Protein AF-A0A7G7G7E0-F1 (afdb_monomer)

Radius of gyration: 14.24 Å; Cα contacts (8 Å, |Δi|>4): 120; chains: 1; bounding box: 38×24×33 Å

Sequence (100 aa):
MPIDRRRYPKNWNLISYFVRFTRAKGKCEFCGAEHGKQHPATGSMVYLQAIHVKHTLEATSWEDYKAACQKCHFNYDRRASQMARRYGKCYRDTQLDLFT

Foldseek 3Di:
DDDPCVLADPCNVVLFCCQCCVVLVQAFPPQRDHAQAQGPVPRDHWDWGWDAPDQDSPPHHSVRTHIHTPVRRCVVCVVLVVCCVVPPPVSPPGPDDPDD

Organism: NCBI:txid2086471

Structure (mmCIF, N/CA/C/O backbone):
data_AF-A0A7G7G7E0-F1
#
_entry.id   AF-A0A7G7G7E0-F1
#
loop_
_atom_site.group_PDB
_atom_site.id
_atom_site.type_symbol
_atom_site.label_atom_id
_atom_site.label_alt_id
_atom_site.label_comp_id
_atom_site.label_asym_id
_atom_site.label_entity_id
_atom_site.label_seq_id
_atom_site.pdbx_PDB_ins_code
_atom_site.Cartn_x
_atom_site.Cartn_y
_atom_site.Cartn_z
_atom_site.occupancy
_atom_site.B_iso_or_equiv
_atom_site.auth_seq_id
_atom_site.auth_comp_id
_atom_site.auth_asym_id
_atom_site.auth_atom_id
_atom_site.pdbx_PDB_model_num
ATOM 1 N N . MET A 1 1 ? 8.343 10.171 2.564 1.00 50.8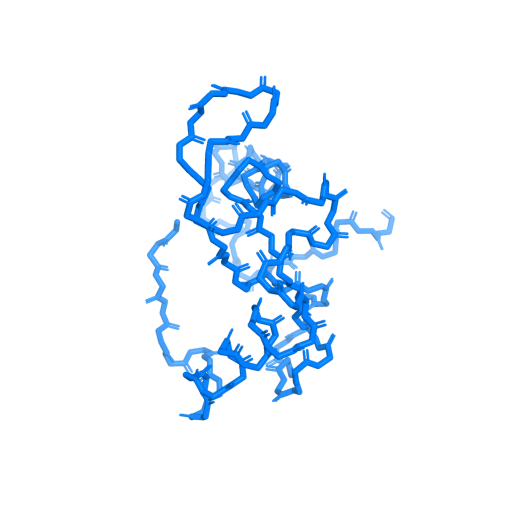1 1 MET A N 1
ATOM 2 C CA . MET A 1 1 ? 9.442 10.495 1.625 1.00 50.81 1 MET A CA 1
ATOM 3 C C . MET A 1 1 ? 8.903 11.467 0.584 1.00 50.81 1 MET A C 1
ATOM 5 O O . MET A 1 1 ? 7.742 11.300 0.226 1.00 50.81 1 MET A O 1
ATOM 9 N N . PRO A 1 2 ? 9.663 12.476 0.123 1.00 56.72 2 PRO A N 1
ATOM 10 C CA . PRO A 1 2 ? 9.259 13.250 -1.049 1.00 56.72 2 PRO A CA 1
ATOM 11 C C . PRO A 1 2 ? 9.180 12.315 -2.264 1.00 56.72 2 PRO A C 1
ATOM 13 O O . PRO A 1 2 ? 10.096 11.528 -2.495 1.00 56.72 2 PRO A O 1
ATOM 16 N N . ILE A 1 3 ? 8.064 12.360 -2.993 1.00 63.84 3 ILE A N 1
ATOM 17 C CA . ILE A 1 3 ? 7.836 11.525 -4.177 1.00 63.84 3 ILE A CA 1
ATOM 18 C C . ILE A 1 3 ? 8.466 12.221 -5.383 1.00 63.84 3 ILE A C 1
ATOM 20 O O . I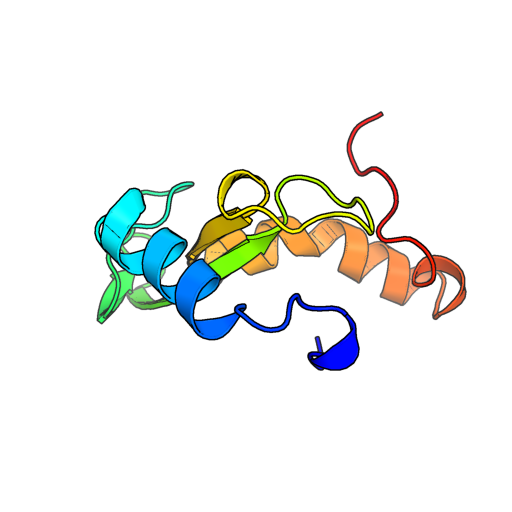LE A 1 3 ? 7.982 13.267 -5.816 1.00 63.84 3 ILE A O 1
ATOM 24 N N . ASP A 1 4 ? 9.517 11.625 -5.945 1.00 72.00 4 ASP A N 1
ATOM 25 C CA . ASP A 1 4 ? 10.016 12.008 -7.265 1.00 72.00 4 ASP A CA 1
ATOM 26 C C . ASP A 1 4 ? 9.181 11.310 -8.342 1.00 72.00 4 ASP A C 1
ATOM 28 O O . ASP A 1 4 ? 9.377 10.134 -8.648 1.00 72.00 4 ASP A O 1
ATOM 32 N N . ARG A 1 5 ? 8.229 12.051 -8.917 1.00 71.31 5 ARG A N 1
ATOM 33 C CA . ARG A 1 5 ? 7.308 11.537 -9.940 1.00 71.31 5 ARG A CA 1
ATOM 34 C C . ARG A 1 5 ? 8.020 11.062 -11.209 1.00 71.31 5 ARG A C 1
ATOM 36 O O . ARG A 1 5 ? 7.433 10.282 -11.946 1.00 71.31 5 ARG A O 1
ATOM 43 N N . ARG A 1 6 ? 9.260 11.497 -11.466 1.00 74.50 6 ARG A N 1
ATOM 44 C CA . ARG A 1 6 ? 10.032 11.095 -12.658 1.00 74.50 6 ARG A CA 1
ATOM 45 C C . ARG A 1 6 ? 10.468 9.632 -12.611 1.00 74.50 6 ARG A C 1
ATOM 47 O O . ARG A 1 6 ? 10.737 9.055 -13.654 1.00 74.50 6 ARG A O 1
ATOM 54 N N . ARG A 1 7 ? 10.533 9.046 -11.412 1.00 74.12 7 ARG A N 1
ATOM 55 C CA . ARG A 1 7 ? 10.913 7.642 -11.185 1.00 74.12 7 ARG A CA 1
ATOM 56 C C . ARG A 1 7 ? 9.746 6.666 -11.324 1.00 74.12 7 ARG A C 1
ATOM 58 O O . ARG A 1 7 ? 9.950 5.466 -11.219 1.00 74.12 7 ARG A O 1
ATOM 65 N N . TYR A 1 8 ? 8.533 7.178 -11.514 1.00 76.56 8 TYR A N 1
ATOM 66 C CA . TYR A 1 8 ? 7.335 6.367 -11.678 1.00 76.56 8 TYR A CA 1
ATOM 67 C C . TYR A 1 8 ? 6.960 6.278 -13.159 1.00 76.56 8 TYR A C 1
ATOM 69 O O . TYR A 1 8 ? 7.205 7.222 -13.918 1.00 76.56 8 TYR A O 1
ATOM 77 N N . PRO A 1 9 ? 6.331 5.174 -13.584 1.00 80.94 9 PRO A N 1
ATOM 78 C CA . PRO A 1 9 ? 5.875 5.032 -14.957 1.00 80.94 9 PRO A CA 1
ATOM 79 C C . PRO A 1 9 ? 4.807 6.087 -15.295 1.00 80.94 9 PRO A C 1
ATOM 81 O O . PRO A 1 9 ? 4.046 6.536 -14.433 1.00 80.94 9 PRO A O 1
ATOM 84 N N . LYS A 1 10 ? 4.715 6.486 -16.573 1.00 84.94 10 LYS A N 1
ATOM 85 C CA . LYS A 1 10 ? 3.791 7.550 -17.032 1.00 84.94 10 LYS A CA 1
ATOM 86 C C . LYS A 1 10 ? 2.327 7.283 -16.655 1.00 84.94 10 LYS A C 1
ATOM 88 O O . LYS A 1 10 ? 1.573 8.214 -16.390 1.00 84.94 10 LYS A O 1
ATOM 93 N N . ASN A 1 11 ? 1.930 6.014 -16.606 1.00 87.75 11 ASN A N 1
ATOM 94 C CA . ASN A 1 11 ? 0.591 5.542 -16.251 1.00 87.75 11 ASN A CA 1
ATOM 95 C C . ASN A 1 11 ? 0.412 5.270 -14.742 1.00 87.75 11 ASN A C 1
ATOM 97 O O . ASN A 1 11 ? -0.529 4.577 -14.355 1.00 87.75 11 ASN A O 1
ATOM 101 N N . TRP A 1 12 ? 1.263 5.832 -13.874 1.00 87.75 12 TRP A N 1
ATOM 102 C CA . TRP A 1 12 ? 1.231 5.599 -12.425 1.00 87.75 12 TRP A CA 1
ATOM 103 C C . TRP A 1 12 ? -0.146 5.781 -11.781 1.00 87.75 12 TRP A C 1
ATOM 105 O O . TRP A 1 12 ? -0.540 4.978 -10.941 1.00 87.75 12 TRP A O 1
ATOM 115 N N . ASN A 1 13 ? -0.906 6.803 -12.184 1.00 89.25 13 ASN A N 1
ATOM 116 C CA . ASN A 1 13 ? -2.240 7.044 -11.628 1.00 89.25 13 ASN A CA 1
ATOM 117 C C . ASN A 1 13 ? -3.177 5.843 -11.842 1.00 89.25 13 ASN A C 1
ATOM 119 O O . ASN A 1 13 ? -3.919 5.477 -10.931 1.00 89.25 13 ASN A O 1
ATOM 123 N N . LEU A 1 14 ? -3.099 5.203 -13.014 1.00 92.31 14 LEU A N 1
ATOM 124 C CA . LEU A 1 14 ? -3.890 4.019 -13.348 1.00 92.31 14 LEU A CA 1
ATOM 125 C C . LEU A 1 14 ? -3.408 2.800 -12.562 1.00 92.31 14 LEU A C 1
ATOM 127 O O . LEU A 1 14 ? -4.221 2.114 -11.952 1.00 92.31 14 LEU A O 1
ATOM 131 N N . ILE A 1 15 ? -2.091 2.578 -12.507 1.00 91.25 15 ILE A N 1
ATOM 132 C CA . ILE A 1 15 ? -1.495 1.470 -11.746 1.00 91.25 15 ILE A CA 1
ATOM 133 C C . ILE A 1 15 ? -1.865 1.579 -10.263 1.00 91.25 15 ILE A C 1
ATOM 135 O O . ILE A 1 15 ? -2.367 0.632 -9.662 1.00 91.25 15 ILE A O 1
ATOM 139 N N . SER A 1 16 ? -1.678 2.759 -9.674 1.00 91.25 16 SER A N 1
ATOM 140 C CA . SER A 1 16 ? -1.978 3.023 -8.270 1.00 91.25 16 SER A CA 1
ATOM 141 C C . SER A 1 16 ? -3.458 2.825 -7.944 1.00 91.25 16 SER A C 1
ATOM 143 O O . SER A 1 16 ? -3.789 2.319 -6.868 1.00 91.25 16 SER A O 1
ATOM 145 N N . TYR A 1 17 ? -4.358 3.236 -8.842 1.00 94.06 17 TYR A N 1
ATOM 146 C CA . TYR A 1 17 ? -5.792 3.016 -8.675 1.00 94.06 17 TYR A CA 1
ATOM 147 C C . TYR A 1 17 ? -6.138 1.528 -8.772 1.00 94.06 17 TYR A C 1
ATOM 149 O O . TYR A 1 17 ? -6.784 0.990 -7.871 1.00 94.06 17 TYR A O 1
ATOM 157 N N . PHE A 1 18 ? -5.645 0.856 -9.813 1.00 94.69 18 PHE A N 1
ATOM 158 C CA . PHE A 1 18 ? -5.880 -0.564 -10.049 1.00 94.69 18 PHE A CA 1
ATOM 159 C C . PHE A 1 18 ? -5.428 -1.411 -8.857 1.00 94.69 18 PHE A C 1
ATOM 161 O O . PHE A 1 18 ? -6.196 -2.220 -8.342 1.00 94.69 18 PHE A O 1
ATOM 168 N N . VAL A 1 19 ? -4.219 -1.173 -8.346 1.00 94.38 19 VAL A N 1
ATOM 169 C CA . VAL A 1 19 ? -3.671 -1.911 -7.202 1.00 94.38 19 VAL A CA 1
ATOM 170 C C . VAL A 1 19 ? -4.522 -1.703 -5.948 1.00 94.38 19 VAL A C 1
ATOM 172 O O . VAL A 1 19 ? -4.869 -2.673 -5.278 1.00 94.38 19 VAL A O 1
ATOM 175 N N . ARG A 1 20 ? -4.901 -0.456 -5.634 1.00 95.56 20 ARG A N 1
ATOM 176 C CA . ARG A 1 20 ? -5.609 -0.128 -4.384 1.00 95.56 20 ARG A CA 1
ATOM 177 C C . ARG A 1 20 ? -7.084 -0.507 -4.391 1.00 95.56 20 ARG A C 1
ATOM 179 O O . ARG A 1 20 ? -7.588 -0.985 -3.377 1.00 95.56 20 ARG A O 1
ATOM 186 N N . PHE A 1 21 ? -7.780 -0.275 -5.496 1.00 96.00 21 PHE A N 1
ATOM 187 C CA . PHE A 1 21 ? -9.241 -0.347 -5.529 1.00 96.00 21 PHE A CA 1
ATOM 188 C C . PHE A 1 21 ? -9.764 -1.506 -6.367 1.00 96.00 21 PHE A C 1
ATOM 190 O O . PHE A 1 21 ? -10.747 -2.123 -5.972 1.00 96.00 21 PHE A O 1
ATOM 197 N N . THR A 1 22 ? -9.090 -1.862 -7.460 1.00 94.94 22 THR A N 1
ATOM 198 C CA . THR A 1 22 ? -9.521 -2.974 -8.317 1.00 94.94 22 THR A CA 1
ATOM 199 C C . THR A 1 22 ? -9.020 -4.314 -7.782 1.00 94.94 22 THR A C 1
ATOM 201 O O . THR A 1 22 ? -9.823 -5.179 -7.441 1.00 94.94 22 THR A O 1
ATOM 204 N N . ARG A 1 23 ? -7.701 -4.484 -7.636 1.00 94.56 23 ARG A N 1
ATOM 205 C CA . ARG A 1 23 ? -7.085 -5.741 -7.189 1.00 94.56 23 ARG A CA 1
ATOM 206 C C . ARG A 1 23 ? -7.299 -5.978 -5.699 1.00 94.56 23 ARG A C 1
ATOM 208 O O . ARG A 1 23 ? -7.857 -6.997 -5.306 1.00 94.56 23 ARG A O 1
ATOM 215 N N . ALA A 1 24 ? -6.901 -5.014 -4.871 1.00 94.81 24 ALA A N 1
ATOM 216 C CA . ALA A 1 24 ? -6.991 -5.144 -3.421 1.00 94.81 24 ALA A CA 1
ATOM 217 C C . ALA A 1 24 ? -8.396 -4.856 -2.859 1.00 94.81 24 ALA A C 1
ATOM 219 O O . ALA A 1 24 ? -8.600 -4.939 -1.649 1.00 94.81 24 ALA A O 1
ATOM 220 N N . LYS A 1 25 ? -9.373 -4.509 -3.715 1.00 96.62 25 LYS A N 1
ATOM 221 C CA . LYS A 1 25 ? -10.773 -4.230 -3.338 1.00 96.62 25 LYS A CA 1
ATOM 222 C C . LYS A 1 25 ? -10.910 -3.196 -2.210 1.00 96.62 25 LYS A C 1
ATOM 224 O O . LYS A 1 25 ? -11.771 -3.325 -1.343 1.00 96.62 25 LYS A O 1
ATOM 229 N N . GLY A 1 26 ? -10.028 -2.195 -2.179 1.00 95.94 26 GLY A N 1
ATOM 230 C CA . GLY A 1 26 ? -10.019 -1.179 -1.127 1.00 95.94 26 GLY A CA 1
ATOM 231 C C . GLY A 1 26 ? -9.555 -1.700 0.235 1.00 95.94 26 GLY A C 1
ATOM 232 O O . GLY A 1 26 ? -9.864 -1.077 1.250 1.00 95.94 26 GLY A O 1
ATOM 233 N N . LYS A 1 27 ? -8.806 -2.808 0.283 1.00 96.75 27 LYS A N 1
ATOM 234 C CA . LYS A 1 27 ? -8.245 -3.385 1.513 1.00 96.75 27 LYS A CA 1
ATOM 235 C C . LYS A 1 27 ? -6.722 -3.402 1.483 1.00 96.75 27 LYS A C 1
ATOM 237 O O . LYS A 1 27 ? -6.096 -3.496 0.435 1.00 96.75 27 LYS A O 1
ATOM 242 N N . CYS A 1 28 ? -6.106 -3.309 2.655 1.00 95.88 28 CYS A N 1
ATOM 243 C CA . CYS A 1 28 ? -4.669 -3.498 2.809 1.00 95.88 28 CYS A CA 1
ATOM 244 C C . CYS A 1 28 ? -4.308 -4.972 2.565 1.00 95.88 28 CYS A C 1
ATOM 246 O O . CYS A 1 28 ? -4.810 -5.843 3.270 1.00 95.88 28 CYS A O 1
ATOM 248 N N . GLU A 1 29 ? -3.382 -5.253 1.650 1.00 95.19 29 GLU A N 1
ATOM 249 C CA . GLU A 1 29 ? -2.927 -6.618 1.331 1.00 95.19 29 GLU A CA 1
ATOM 250 C C . GLU A 1 29 ? -2.045 -7.239 2.434 1.00 95.19 29 GLU A C 1
ATOM 252 O O . GLU A 1 29 ? -1.708 -8.415 2.358 1.00 95.19 29 GLU A O 1
ATOM 257 N N . PHE A 1 30 ? -1.683 -6.474 3.472 1.00 92.56 30 PHE A N 1
ATOM 258 C CA . PHE A 1 30 ? -0.895 -6.956 4.616 1.00 92.56 30 PHE A CA 1
ATOM 259 C C . PHE A 1 30 ? -1.729 -7.224 5.871 1.00 92.56 30 PHE A C 1
ATOM 261 O O . PHE A 1 30 ? -1.457 -8.175 6.594 1.00 92.56 30 PHE A O 1
ATOM 268 N N . CYS A 1 31 ? -2.703 -6.361 6.179 1.00 93.88 31 CYS A N 1
ATOM 269 C CA . CYS A 1 31 ? -3.482 -6.446 7.423 1.00 93.88 31 CYS A CA 1
ATOM 270 C C . CYS A 1 31 ? -5.003 -6.462 7.222 1.00 93.88 31 CYS A C 1
ATOM 272 O O . CYS A 1 31 ? -5.736 -6.503 8.203 1.00 93.88 31 CYS A O 1
ATOM 274 N N . GLY A 1 32 ? -5.493 -6.365 5.983 1.00 95.00 32 GLY A N 1
ATOM 275 C CA . GLY A 1 32 ? -6.924 -6.384 5.668 1.00 95.00 32 GLY A CA 1
ATOM 276 C C . GLY A 1 32 ? -7.696 -5.098 5.979 1.00 95.00 32 GLY A C 1
ATOM 277 O O . GLY A 1 32 ? -8.886 -5.036 5.690 1.00 95.00 32 GLY A O 1
ATOM 278 N N . ALA A 1 33 ? -7.051 -4.063 6.531 1.00 95.19 33 ALA A N 1
ATOM 279 C CA . ALA A 1 33 ? -7.716 -2.804 6.872 1.00 95.19 33 ALA A CA 1
ATOM 280 C C . ALA A 1 33 ? -8.347 -2.122 5.643 1.00 95.19 33 ALA A C 1
ATOM 282 O O . ALA A 1 33 ? -7.720 -2.037 4.586 1.00 95.19 33 ALA A O 1
ATOM 283 N N . GLU A 1 34 ? -9.569 -1.616 5.802 1.00 96.56 34 GLU A N 1
ATOM 284 C CA . GLU A 1 34 ? -10.376 -1.042 4.721 1.00 96.56 34 GLU A CA 1
ATOM 285 C C . GLU A 1 34 ? -10.119 0.453 4.531 1.00 96.56 34 GLU A C 1
ATOM 287 O O . GLU A 1 34 ? -10.043 1.207 5.498 1.00 96.56 34 GLU A O 1
ATOM 292 N N . HIS A 1 35 ? -10.021 0.888 3.276 1.00 95.62 35 HIS A N 1
ATOM 293 C CA . HIS A 1 35 ? -9.862 2.292 2.915 1.00 95.62 35 HIS A CA 1
ATOM 294 C C . HIS A 1 35 ? -11.021 3.152 3.431 1.00 95.62 35 HIS A C 1
ATOM 296 O O . HIS A 1 35 ? -12.183 2.788 3.271 1.00 95.62 35 HIS A O 1
ATOM 302 N N . GLY A 1 36 ? -10.708 4.310 4.017 1.00 94.81 36 GLY A N 1
ATOM 303 C CA . GLY A 1 36 ? -11.711 5.252 4.519 1.00 94.81 36 GLY A CA 1
ATOM 304 C C . GLY A 1 36 ? -12.433 4.798 5.792 1.00 94.81 36 GLY A C 1
ATOM 305 O O . GLY A 1 36 ? -13.377 5.459 6.216 1.00 94.81 36 GLY A O 1
ATOM 306 N N . LYS A 1 37 ? -12.001 3.695 6.419 1.00 95.38 37 LYS A N 1
ATOM 307 C CA . LYS A 1 37 ? -12.491 3.244 7.729 1.00 95.38 37 LYS A CA 1
ATOM 308 C C . LYS A 1 37 ? -11.429 3.420 8.810 1.00 95.38 37 LYS A C 1
ATOM 310 O O . LYS A 1 37 ? -10.248 3.625 8.523 1.00 95.38 37 LYS A O 1
ATOM 315 N N . GLN A 1 38 ? -11.847 3.328 10.069 1.00 95.62 38 GLN A N 1
ATOM 316 C CA . GLN A 1 38 ? -10.918 3.293 11.195 1.00 95.62 38 GLN A CA 1
ATOM 317 C C . GLN A 1 38 ? -10.140 1.975 11.205 1.00 95.62 38 GLN A C 1
ATOM 319 O O . GLN A 1 38 ? -10.700 0.893 11.021 1.00 95.62 38 GLN A O 1
ATOM 324 N N . HIS A 1 39 ? -8.830 2.063 11.417 1.00 93.69 39 HIS A N 1
ATOM 325 C CA . HIS A 1 39 ? -7.967 0.896 11.487 1.00 93.69 39 HIS A CA 1
ATOM 326 C C . HIS A 1 39 ? -8.278 0.103 12.766 1.00 93.69 39 HIS A C 1
ATOM 328 O O . HIS A 1 39 ? -8.175 0.674 13.853 1.00 93.69 39 HIS A O 1
ATOM 334 N N . PRO A 1 40 ? -8.529 -1.216 12.691 1.00 90.31 40 PRO A N 1
ATOM 335 C CA . PRO A 1 40 ? -8.969 -2.002 13.849 1.00 90.31 40 PRO A CA 1
ATOM 336 C C . PRO A 1 40 ? -7.961 -1.992 15.007 1.00 90.31 40 PRO A C 1
ATOM 338 O O . PRO A 1 40 ? -8.345 -2.002 16.166 1.00 90.31 40 PRO A O 1
ATOM 341 N N . ALA A 1 41 ? -6.661 -1.927 14.700 1.00 89.94 41 ALA A N 1
ATOM 342 C CA . ALA A 1 41 ? -5.605 -1.922 15.717 1.00 89.94 41 ALA A CA 1
ATOM 343 C C . ALA A 1 41 ? -5.146 -0.530 16.195 1.00 89.94 41 ALA A C 1
ATOM 345 O O . ALA A 1 41 ? -4.460 -0.454 17.206 1.00 89.94 41 ALA A O 1
ATOM 346 N N . THR A 1 42 ? -5.414 0.556 15.458 1.00 90.50 42 THR A N 1
ATOM 347 C CA . THR A 1 42 ? -4.867 1.890 15.809 1.00 90.50 42 THR A CA 1
ATOM 348 C C . THR A 1 42 ? -5.927 2.974 15.948 1.00 90.50 42 THR A C 1
ATOM 350 O O . THR A 1 42 ? -5.592 4.079 16.357 1.00 90.50 42 THR A O 1
ATOM 353 N N . GLY A 1 43 ? -7.177 2.716 15.552 1.00 91.75 43 GLY A N 1
ATOM 354 C CA . GLY A 1 43 ? -8.268 3.698 15.536 1.00 91.75 43 GLY A CA 1
ATOM 355 C C . GLY A 1 43 ? -8.123 4.814 14.492 1.00 91.75 43 GLY A C 1
ATOM 356 O O . GLY A 1 43 ? -9.068 5.553 14.237 1.00 91.75 43 GLY A O 1
ATOM 357 N N . SER A 1 44 ? -6.960 4.944 13.851 1.00 91.12 44 SER A N 1
ATOM 358 C CA . SER A 1 44 ? -6.682 5.988 12.860 1.00 91.12 44 SER A CA 1
ATOM 359 C C . SER A 1 44 ? -7.401 5.722 11.538 1.00 91.12 44 SER A C 1
ATOM 361 O O . SER A 1 44 ? -7.598 4.569 11.156 1.00 91.12 44 SER A O 1
ATOM 363 N N . MET A 1 45 ? -7.729 6.782 10.798 1.00 95.06 45 MET A N 1
ATOM 364 C CA . MET A 1 45 ? -8.308 6.656 9.460 1.00 95.06 45 MET A CA 1
ATOM 365 C C . MET A 1 45 ? -7.336 5.961 8.496 1.00 95.06 45 MET A C 1
ATOM 367 O O . MET A 1 45 ? -6.157 6.311 8.420 1.00 95.06 45 MET A O 1
ATOM 371 N N . VAL A 1 46 ? -7.826 4.975 7.747 1.00 95.38 46 VAL A N 1
ATOM 372 C CA . VAL A 1 46 ? -7.008 4.171 6.836 1.00 95.38 46 VAL A CA 1
ATOM 373 C C . VAL A 1 46 ? -6.973 4.792 5.447 1.00 95.38 46 VAL A C 1
ATOM 375 O O . VAL A 1 46 ? -7.949 4.755 4.698 1.00 95.38 46 VAL A O 1
ATOM 378 N N . TYR A 1 47 ? -5.790 5.255 5.052 1.00 94.75 47 TYR A N 1
ATOM 379 C CA . TYR A 1 47 ? -5.483 5.599 3.667 1.00 94.75 47 TYR A CA 1
ATOM 380 C C . TYR A 1 47 ? -4.593 4.525 3.047 1.00 94.75 47 TYR A C 1
ATOM 382 O O . TYR A 1 47 ? -3.574 4.129 3.623 1.00 94.75 47 TYR A O 1
ATOM 390 N N . LEU A 1 48 ? -5.004 4.038 1.872 1.00 95.06 48 LEU A N 1
ATOM 391 C CA . LEU A 1 48 ? -4.257 3.032 1.127 1.00 95.06 48 LEU A CA 1
ATOM 392 C C . LEU A 1 48 ? -3.271 3.715 0.190 1.00 95.06 48 LEU A C 1
ATOM 394 O O . LEU A 1 48 ? -3.618 4.644 -0.547 1.00 95.06 48 LEU A O 1
ATOM 398 N N . GLN A 1 49 ? -2.053 3.197 0.203 1.00 92.25 49 GLN A N 1
ATOM 399 C CA . GLN A 1 49 ? -0.931 3.621 -0.616 1.00 92.25 49 GLN A CA 1
ATOM 400 C C . GLN A 1 49 ? -0.417 2.417 -1.402 1.00 92.25 49 GLN A C 1
ATOM 402 O O . GLN A 1 49 ? -0.498 1.283 -0.930 1.00 92.25 49 GLN A O 1
ATOM 407 N N . ALA A 1 50 ? 0.077 2.662 -2.611 1.00 90.81 50 ALA A N 1
ATOM 408 C CA . ALA A 1 50 ? 0.741 1.636 -3.400 1.00 90.81 50 ALA A CA 1
ATOM 409 C C . ALA A 1 50 ? 2.217 1.582 -2.981 1.00 90.81 50 ALA A C 1
ATOM 411 O O . ALA A 1 50 ? 2.922 2.580 -3.108 1.00 90.81 50 ALA A O 1
ATOM 412 N N . ILE A 1 51 ? 2.650 0.439 -2.453 1.00 87.75 51 ILE A N 1
ATOM 413 C CA . ILE A 1 51 ? 4.023 0.175 -2.023 1.00 87.75 51 ILE A CA 1
ATOM 414 C C . ILE A 1 51 ? 4.723 -0.715 -3.043 1.00 87.75 51 ILE A C 1
ATOM 416 O O . ILE A 1 51 ? 4.097 -1.627 -3.575 1.00 87.75 51 ILE A O 1
ATOM 420 N N . HIS A 1 52 ? 6.003 -0.472 -3.309 1.00 82.19 52 HIS A N 1
ATOM 421 C CA . HIS A 1 52 ? 6.813 -1.366 -4.134 1.00 82.19 52 HIS A CA 1
ATOM 422 C C . HIS A 1 52 ? 7.073 -2.683 -3.388 1.00 82.19 52 HIS A C 1
ATOM 424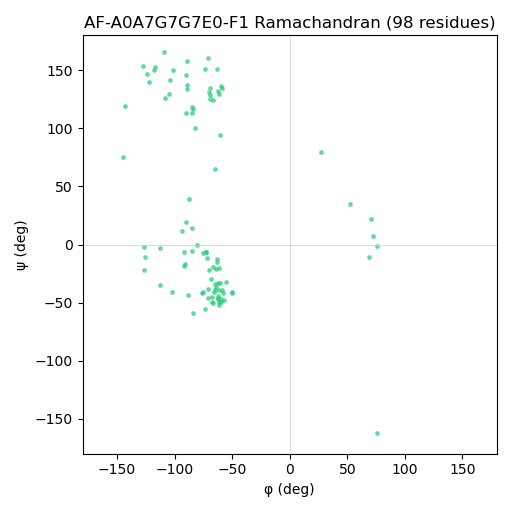 O O . HIS A 1 52 ? 7.465 -2.674 -2.225 1.00 8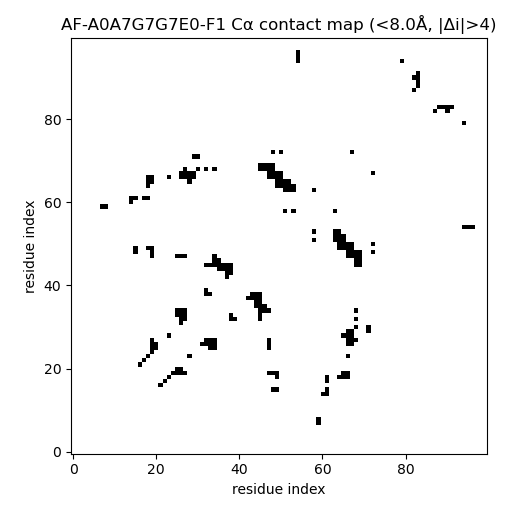2.19 52 HIS A O 1
ATOM 430 N N . VAL A 1 53 ? 6.850 -3.814 -4.054 1.00 80.75 53 VAL A N 1
ATOM 431 C CA . VAL A 1 53 ? 7.193 -5.154 -3.553 1.00 80.75 53 VAL A CA 1
ATOM 432 C C . VAL A 1 53 ? 8.618 -5.511 -3.943 1.00 80.75 53 VAL A C 1
ATOM 434 O O . VAL A 1 53 ? 9.364 -6.043 -3.123 1.00 80.75 53 VAL A O 1
ATOM 437 N N . LYS A 1 54 ? 8.983 -5.213 -5.195 1.00 68.19 54 LYS A N 1
ATOM 438 C CA . LYS A 1 54 ? 10.322 -5.411 -5.739 1.00 68.19 54 LYS A CA 1
ATOM 439 C C . LYS A 1 54 ? 10.982 -4.049 -5.914 1.00 68.19 54 LYS A C 1
ATOM 441 O O . LYS A 1 54 ? 10.426 -3.153 -6.546 1.00 68.19 54 LYS A O 1
ATOM 446 N N . HIS A 1 55 ? 12.167 -3.886 -5.339 1.00 61.84 55 HIS A N 1
ATOM 447 C CA . HIS A 1 55 ? 12.922 -2.632 -5.363 1.00 61.84 55 HIS A CA 1
ATOM 448 C C . HIS A 1 55 ? 13.818 -2.503 -6.598 1.00 61.84 55 HIS A C 1
ATOM 450 O O . HIS A 1 55 ? 14.948 -2.031 -6.523 1.00 61.84 55 HIS A O 1
ATOM 456 N N . THR A 1 56 ? 13.319 -2.946 -7.748 1.00 59.56 56 THR A N 1
ATOM 457 C CA . THR A 1 56 ? 14.013 -2.805 -9.027 1.00 59.56 56 THR A CA 1
ATOM 458 C C . THR A 1 56 ? 13.630 -1.493 -9.697 1.00 59.56 56 THR A C 1
ATOM 460 O O . THR A 1 56 ? 12.482 -1.057 -9.625 1.00 59.56 56 THR A O 1
ATOM 463 N N . LEU A 1 57 ? 14.583 -0.885 -10.409 1.00 56.16 57 LEU A N 1
ATOM 464 C CA . LEU A 1 57 ? 14.356 0.326 -11.210 1.00 56.16 57 LEU A CA 1
ATOM 465 C C . LEU A 1 57 ? 13.359 0.103 -12.364 1.00 56.16 57 LEU A C 1
ATOM 467 O O . LEU A 1 57 ? 12.831 1.062 -12.916 1.00 56.16 57 LEU A O 1
ATOM 471 N N . GLU A 1 58 ? 13.079 -1.158 -12.693 1.00 58.97 58 GLU A N 1
ATOM 472 C CA . GLU A 1 58 ? 12.180 -1.586 -13.769 1.00 58.97 58 GLU A CA 1
ATOM 473 C C . GLU A 1 58 ? 10.738 -1.850 -13.309 1.00 58.97 58 GLU A C 1
ATOM 475 O O . GLU A 1 58 ? 9.957 -2.421 -14.070 1.00 58.97 58 GLU A O 1
ATOM 480 N N . ALA A 1 59 ? 10.367 -1.451 -12.083 1.00 63.09 59 ALA A N 1
ATOM 481 C CA . ALA A 1 59 ? 8.995 -1.574 -11.591 1.00 63.09 59 ALA A CA 1
ATOM 482 C C . ALA A 1 59 ? 8.038 -0.757 -12.477 1.00 63.09 59 ALA A C 1
ATOM 484 O O . ALA A 1 59 ? 7.871 0.455 -12.326 1.00 63.09 59 ALA A O 1
ATOM 485 N N . THR A 1 60 ? 7.446 -1.438 -13.448 1.00 71.12 60 THR A N 1
ATOM 486 C CA . THR A 1 60 ? 6.643 -0.850 -14.526 1.00 71.12 60 THR A CA 1
ATOM 487 C C . THR A 1 60 ? 5.269 -1.500 -14.601 1.00 71.12 60 THR A C 1
ATOM 489 O O . THR A 1 60 ? 4.327 -0.867 -15.084 1.00 71.12 60 THR A O 1
ATOM 492 N N . SER A 1 61 ? 5.131 -2.723 -14.077 1.00 81.31 61 SER A N 1
ATOM 493 C CA . SER A 1 61 ? 3.865 -3.444 -14.000 1.00 81.31 61 SER A CA 1
ATOM 494 C C . SER A 1 61 ? 3.135 -3.126 -12.697 1.00 81.31 61 SER A C 1
ATOM 496 O O . SER A 1 61 ? 3.716 -2.735 -11.687 1.00 81.31 61 SER A O 1
ATOM 498 N N . TRP A 1 62 ? 1.821 -3.335 -12.696 1.00 82.94 62 TRP A N 1
ATOM 499 C CA . TRP A 1 62 ? 0.991 -3.273 -11.491 1.00 82.94 62 TRP A CA 1
ATOM 500 C C . TRP A 1 62 ? 1.307 -4.402 -10.494 1.00 82.94 62 TRP A C 1
ATOM 502 O O . TRP A 1 62 ? 0.974 -4.297 -9.312 1.00 82.94 62 TRP A O 1
ATOM 512 N N . GLU A 1 63 ? 1.951 -5.473 -10.953 1.00 85.81 63 GLU A N 1
ATOM 513 C CA . GLU A 1 63 ? 2.368 -6.623 -10.140 1.00 85.81 63 GLU A CA 1
ATOM 514 C C . GLU A 1 63 ? 3.482 -6.266 -9.155 1.00 85.81 63 GLU A C 1
ATOM 516 O O . GLU A 1 63 ? 3.524 -6.804 -8.048 1.00 85.81 63 GLU A O 1
ATOM 521 N N . ASP A 1 64 ? 4.317 -5.290 -9.512 1.00 85.69 64 ASP A N 1
ATOM 522 C CA . ASP A 1 64 ? 5.436 -4.827 -8.690 1.00 85.69 64 ASP A CA 1
ATOM 523 C C . ASP A 1 64 ? 4.986 -4.016 -7.471 1.00 85.69 64 ASP A C 1
ATOM 525 O O . ASP A 1 64 ? 5.801 -3.660 -6.618 1.00 85.69 64 ASP A O 1
ATOM 529 N N . TYR A 1 65 ? 3.689 -3.722 -7.371 1.00 88.25 65 TYR A N 1
ATOM 530 C CA . TYR A 1 65 ? 3.106 -2.917 -6.311 1.00 88.25 65 TYR A CA 1
ATOM 531 C C . TYR A 1 65 ? 2.124 -3.719 -5.471 1.00 88.25 65 TYR A C 1
ATOM 533 O O . TYR A 1 65 ? 1.463 -4.629 -5.965 1.00 88.25 65 TYR A O 1
ATOM 541 N N . LYS A 1 66 ? 1.962 -3.327 -4.206 1.00 92.38 66 LYS A N 1
ATOM 542 C CA . LYS A 1 66 ? 0.909 -3.792 -3.293 1.00 92.38 66 LYS A CA 1
ATOM 543 C C . LYS A 1 66 ? 0.148 -2.642 -2.658 1.00 92.38 66 LYS A C 1
ATOM 545 O O . LYS A 1 66 ? 0.676 -1.547 -2.501 1.00 92.38 66 LYS A O 1
ATOM 550 N N . ALA A 1 67 ? -1.096 -2.881 -2.267 1.00 95.75 67 ALA A N 1
ATOM 551 C CA . ALA A 1 67 ? -1.886 -1.937 -1.494 1.00 95.75 67 ALA A CA 1
ATOM 552 C C . ALA A 1 67 ? -1.562 -2.083 -0.001 1.00 95.75 67 ALA A C 1
ATOM 554 O O . ALA A 1 67 ? -1.830 -3.115 0.614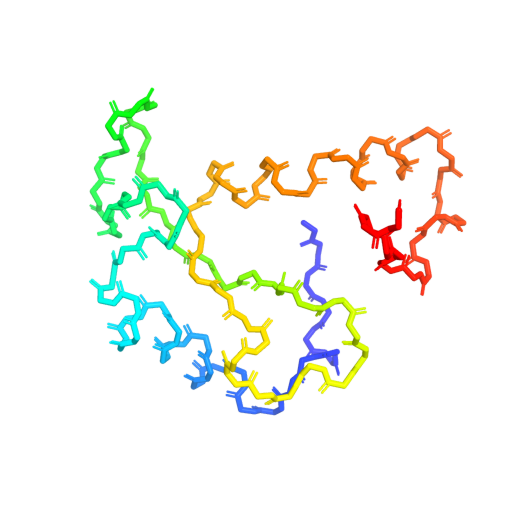 1.00 95.75 67 ALA A O 1
ATOM 555 N N . ALA A 1 68 ? -1.015 -1.035 0.608 1.00 94.69 68 ALA A N 1
ATOM 556 C CA . ALA A 1 68 ? -0.682 -0.991 2.027 1.00 94.69 68 ALA A CA 1
ATOM 557 C C . ALA A 1 68 ? -1.403 0.164 2.730 1.00 94.69 68 ALA A C 1
ATOM 559 O O . ALA A 1 68 ? -1.483 1.276 2.207 1.00 94.69 68 ALA A O 1
ATOM 560 N N . CYS A 1 69 ? -1.894 -0.068 3.949 1.00 94.94 69 CYS A N 1
ATOM 561 C CA . CYS A 1 69 ? -2.316 1.022 4.827 1.00 94.94 69 CYS A CA 1
ATOM 562 C C . CYS A 1 69 ? -1.097 1.803 5.339 1.00 94.94 69 CYS A C 1
ATOM 564 O O . CYS A 1 69 ? 0.016 1.277 5.374 1.00 94.94 69 CYS A O 1
ATOM 566 N N . GLN A 1 70 ? -1.312 3.034 5.806 1.00 91.31 7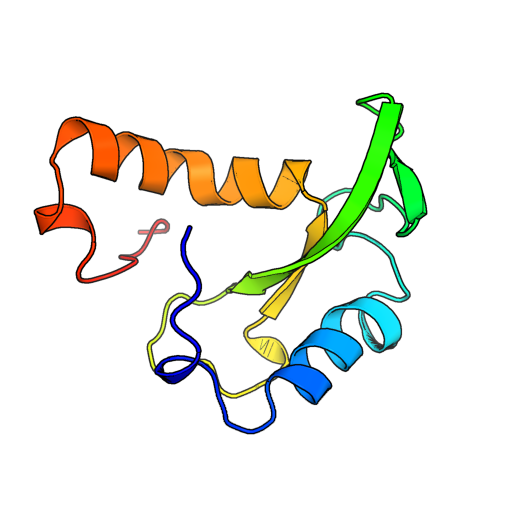0 GLN A N 1
ATOM 567 C CA . GLN A 1 70 ? -0.252 3.889 6.357 1.00 91.31 70 GLN A CA 1
ATOM 568 C C . GLN A 1 70 ? 0.615 3.188 7.421 1.00 91.31 70 GLN A C 1
ATOM 570 O O . GLN A 1 70 ? 1.838 3.292 7.375 1.00 91.31 70 GLN A O 1
ATOM 575 N N . LYS A 1 71 ? 0.013 2.404 8.329 1.00 91.88 71 LYS A N 1
ATOM 576 C CA . LYS A 1 71 ? 0.750 1.613 9.333 1.00 91.88 71 LYS A CA 1
ATOM 577 C C . LYS A 1 71 ? 1.673 0.576 8.690 1.00 91.88 71 LYS A C 1
ATOM 579 O O . LYS A 1 71 ? 2.847 0.501 9.042 1.00 91.88 71 LYS A O 1
ATOM 584 N N . CYS A 1 72 ? 1.141 -0.252 7.790 1.00 92.31 72 CYS A N 1
ATOM 585 C CA . CYS A 1 72 ? 1.912 -1.307 7.130 1.00 92.31 72 CYS A CA 1
ATOM 586 C C . CYS A 1 72 ? 3.007 -0.721 6.239 1.00 92.31 72 CYS A C 1
ATOM 588 O O . CYS A 1 72 ? 4.127 -1.217 6.264 1.00 92.31 72 CYS A O 1
ATOM 590 N N . HIS A 1 73 ? 2.710 0.375 5.543 1.00 89.56 73 HIS A N 1
ATOM 591 C CA . HIS A 1 73 ? 3.680 1.092 4.726 1.00 89.56 73 HIS A CA 1
ATOM 592 C C . HIS A 1 73 ? 4.844 1.629 5.567 1.00 89.56 73 HIS A C 1
ATOM 594 O O . HIS A 1 73 ? 6.002 1.363 5.266 1.00 89.56 73 HIS A O 1
ATOM 600 N N . PHE A 1 74 ? 4.562 2.322 6.676 1.00 88.06 74 PHE A N 1
ATOM 601 C CA . PHE A 1 74 ? 5.623 2.811 7.561 1.00 88.06 74 PHE A CA 1
ATOM 602 C C . PHE A 1 74 ? 6.419 1.694 8.221 1.00 88.06 74 PHE A C 1
ATOM 604 O O . PHE A 1 74 ? 7.614 1.859 8.453 1.00 88.06 74 PHE A O 1
ATOM 611 N N . ASN A 1 75 ? 5.777 0.568 8.538 1.00 89.62 75 ASN A N 1
ATOM 612 C CA . ASN A 1 75 ? 6.486 -0.582 9.078 1.00 89.62 75 ASN A CA 1
ATOM 613 C C . ASN A 1 75 ? 7.456 -1.176 8.048 1.00 89.62 75 ASN A C 1
ATOM 615 O O . ASN A 1 75 ? 8.583 -1.505 8.407 1.00 89.62 75 ASN A O 1
ATOM 619 N N . TYR A 1 76 ? 7.039 -1.251 6.783 1.00 85.12 76 TYR A N 1
ATOM 620 C CA . TYR A 1 76 ? 7.883 -1.704 5.679 1.00 85.12 76 TYR A CA 1
ATOM 621 C C . TYR A 1 76 ? 9.099 -0.781 5.484 1.00 85.12 76 TYR A C 1
ATOM 623 O O . TYR A 1 76 ? 10.239 -1.242 5.475 1.00 85.12 76 TYR A O 1
ATOM 631 N N . ASP A 1 77 ? 8.888 0.538 5.482 1.00 81.88 77 ASP A N 1
ATOM 632 C CA . ASP A 1 77 ? 9.965 1.526 5.311 1.00 81.88 77 ASP A CA 1
ATOM 633 C C . ASP A 1 77 ? 10.842 1.725 6.560 1.00 81.88 77 ASP A C 1
ATOM 635 O O . ASP A 1 77 ? 11.838 2.459 6.519 1.00 81.88 77 ASP A O 1
ATOM 639 N N . ARG A 1 78 ? 10.478 1.131 7.707 1.00 84.62 78 ARG A N 1
ATOM 640 C CA . ARG A 1 78 ? 11.085 1.435 9.012 1.00 84.62 78 ARG A CA 1
ATOM 641 C C . ARG A 1 78 ? 12.583 1.158 9.025 1.00 84.62 78 ARG A C 1
ATOM 643 O O . ARG A 1 78 ? 13.345 2.003 9.495 1.00 84.62 78 ARG A O 1
ATOM 650 N N . ARG A 1 79 ? 13.004 -0.002 8.513 1.00 80.56 79 ARG A N 1
ATOM 651 C CA . ARG A 1 79 ? 14.415 -0.418 8.508 1.00 80.56 79 ARG A CA 1
ATOM 652 C C . ARG A 1 79 ? 15.250 0.482 7.604 1.00 80.56 79 ARG A C 1
ATOM 654 O O . AR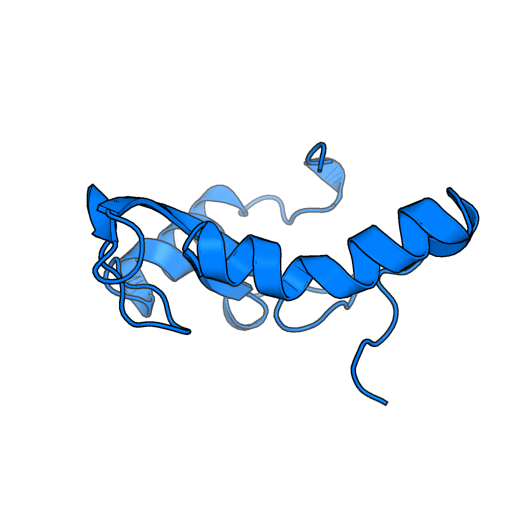G A 1 79 ? 16.239 1.044 8.068 1.00 80.56 79 ARG A O 1
ATOM 661 N N . ALA A 1 80 ? 14.808 0.698 6.367 1.00 76.19 80 ALA A N 1
ATOM 662 C CA . ALA A 1 80 ? 15.482 1.600 5.435 1.00 76.19 80 ALA A CA 1
ATOM 663 C C . ALA A 1 80 ? 15.586 3.027 6.003 1.00 76.19 80 ALA A C 1
ATOM 665 O O . ALA A 1 80 ? 16.640 3.658 5.950 1.00 76.19 80 ALA A O 1
ATOM 666 N N . SER A 1 81 ? 14.517 3.513 6.642 1.00 78.00 81 SER A N 1
ATOM 667 C CA . SER A 1 81 ? 14.498 4.826 7.295 1.00 78.00 81 SER A CA 1
ATOM 668 C C . SER A 1 81 ? 15.473 4.920 8.472 1.00 78.00 81 SER A C 1
ATOM 670 O O . SER A 1 81 ? 16.068 5.973 8.686 1.00 78.00 81 SER A O 1
ATOM 672 N N . GLN A 1 82 ? 15.647 3.852 9.256 1.00 83.25 82 GLN A N 1
ATOM 673 C CA . GLN A 1 82 ? 16.631 3.813 10.344 1.00 83.25 82 GL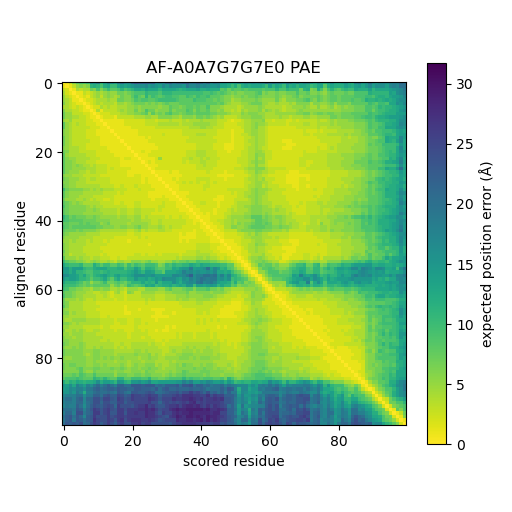N A CA 1
ATOM 674 C C . GLN A 1 82 ? 18.063 3.836 9.806 1.00 83.25 82 GLN A C 1
ATOM 676 O O . GLN A 1 82 ? 18.872 4.628 10.287 1.00 83.25 82 GLN A O 1
ATOM 681 N N . MET A 1 83 ? 18.354 3.042 8.773 1.00 76.38 83 MET A N 1
ATOM 682 C CA . MET A 1 83 ? 19.671 3.024 8.133 1.00 76.38 83 MET A CA 1
ATOM 683 C C . MET A 1 83 ? 20.018 4.383 7.515 1.00 76.38 83 MET A C 1
ATOM 685 O O . MET A 1 83 ? 21.094 4.915 7.772 1.00 76.38 83 MET A O 1
ATOM 689 N N . ALA A 1 84 ? 19.077 5.015 6.807 1.00 74.94 84 ALA A N 1
ATOM 690 C CA . ALA A 1 84 ? 19.277 6.348 6.239 1.00 74.94 84 ALA A CA 1
ATOM 691 C C . ALA A 1 84 ? 19.525 7.432 7.306 1.00 74.94 84 ALA A C 1
ATOM 693 O O . ALA A 1 84 ? 20.277 8.372 7.058 1.00 74.94 84 ALA A O 1
ATOM 694 N N . ARG A 1 85 ? 18.915 7.320 8.497 1.00 79.50 85 ARG A N 1
ATOM 695 C CA . ARG A 1 85 ? 19.195 8.229 9.626 1.00 79.50 85 ARG A CA 1
ATOM 696 C C . ARG A 1 85 ? 20.582 8.000 10.222 1.00 79.50 85 ARG A C 1
ATOM 698 O O . ARG A 1 85 ? 21.222 8.966 10.612 1.00 79.50 85 ARG A O 1
ATOM 705 N N . ARG A 1 86 ? 21.025 6.742 10.305 1.00 79.62 86 ARG A N 1
ATOM 706 C CA . ARG A 1 86 ? 22.312 6.368 10.907 1.00 79.62 86 ARG A CA 1
ATOM 707 C C . ARG A 1 86 ? 23.504 6.684 10.004 1.00 79.62 86 ARG A C 1
ATOM 709 O O . ARG A 1 86 ? 24.522 7.143 10.503 1.00 79.62 86 ARG A O 1
ATOM 716 N N . TYR A 1 87 ? 23.376 6.432 8.703 1.00 77.75 87 TYR A N 1
ATOM 717 C CA . TYR A 1 87 ? 24.488 6.489 7.745 1.00 77.75 87 TYR A CA 1
ATOM 718 C C . TYR A 1 87 ? 24.374 7.632 6.721 1.00 77.75 87 TYR A C 1
ATOM 720 O O . TYR A 1 87 ? 25.272 7.829 5.907 1.00 77.75 87 TYR A O 1
ATOM 728 N N . GLY A 1 88 ? 23.286 8.409 6.745 1.00 70.19 88 GLY A N 1
ATOM 729 C CA . GLY A 1 88 ? 23.090 9.547 5.846 1.00 70.19 88 GLY A CA 1
ATOM 730 C C . GLY A 1 88 ? 22.711 9.163 4.407 1.00 70.19 88 GLY A C 1
ATOM 731 O O . GLY A 1 88 ? 22.226 8.067 4.124 1.00 70.19 88 GLY A O 1
ATOM 732 N N . LYS A 1 89 ? 22.885 10.111 3.471 1.00 54.81 89 LYS A N 1
ATOM 733 C CA . LYS A 1 89 ? 22.458 9.993 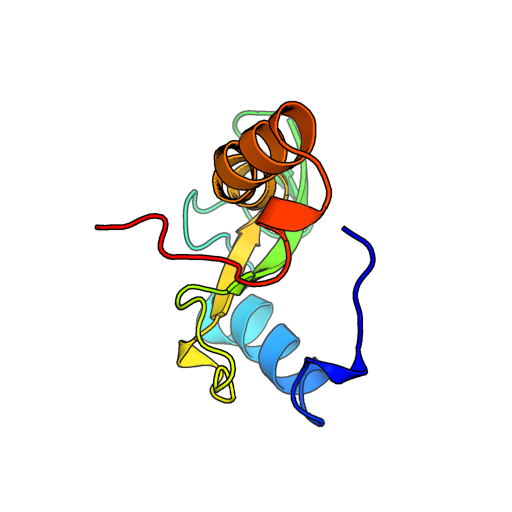2.058 1.00 54.81 89 LYS A CA 1
ATOM 734 C C . LYS A 1 89 ? 23.179 8.888 1.273 1.00 54.81 89 LYS A C 1
ATOM 736 O O . LYS A 1 89 ? 22.600 8.418 0.303 1.00 54.81 89 LYS A O 1
ATOM 741 N N . CYS A 1 90 ? 24.357 8.435 1.709 1.00 54.75 90 CYS A N 1
ATOM 742 C CA . CYS A 1 90 ? 25.106 7.350 1.061 1.00 54.75 90 CYS A CA 1
ATOM 743 C C . CYS A 1 90 ? 24.364 5.999 1.074 1.00 54.75 90 CYS A C 1
ATOM 745 O O . CYS A 1 90 ? 24.739 5.090 0.349 1.00 54.75 90 CYS A O 1
ATOM 747 N N . TYR A 1 91 ? 23.289 5.869 1.863 1.00 52.34 91 TYR A N 1
ATOM 748 C CA . TYR A 1 91 ? 22.414 4.692 1.875 1.00 52.34 91 TYR A CA 1
ATOM 749 C C . TYR A 1 91 ? 21.206 4.804 0.913 1.00 52.34 91 TYR A C 1
ATOM 751 O O . TYR A 1 91 ? 20.429 3.865 0.788 1.00 52.34 91 TYR A O 1
ATOM 759 N N . ARG A 1 92 ? 20.976 5.959 0.264 1.00 50.06 92 ARG A N 1
ATOM 760 C CA . ARG A 1 92 ? 19.753 6.219 -0.530 1.00 50.06 92 ARG A CA 1
ATOM 761 C C . ARG A 1 92 ? 19.836 5.858 -2.012 1.00 50.06 92 ARG A C 1
ATOM 763 O O . ARG A 1 92 ? 18.776 5.798 -2.634 1.00 50.06 92 ARG A O 1
ATOM 770 N N . ASP A 1 93 ? 21.026 5.671 -2.578 1.00 42.88 93 ASP A N 1
ATOM 771 C CA . ASP A 1 93 ? 21.165 5.514 -4.040 1.00 42.88 93 ASP A CA 1
ATOM 772 C C . ASP A 1 93 ? 20.660 4.183 -4.571 1.00 42.88 93 ASP A C 1
ATOM 774 O O . ASP A 1 93 ? 20.369 4.026 -5.753 1.00 42.88 93 ASP A O 1
ATOM 778 N N . THR A 1 94 ? 20.402 3.266 -3.666 1.00 44.56 94 THR A N 1
ATOM 779 C CA . THR A 1 94 ? 19.778 2.008 -3.972 1.00 44.56 94 THR A CA 1
ATOM 780 C C . THR A 1 94 ? 18.873 1.727 -2.792 1.00 44.56 94 THR A C 1
ATOM 782 O O . THR A 1 94 ? 19.320 1.642 -1.648 1.00 44.56 94 THR A O 1
ATOM 785 N N . GLN A 1 95 ? 17.576 1.621 -3.049 1.00 46.19 95 GLN A N 1
ATOM 786 C CA . GLN A 1 95 ? 16.644 0.952 -2.152 1.00 46.19 95 GLN A CA 1
ATOM 787 C C . GLN A 1 95 ? 17.057 -0.537 -2.127 1.00 46.19 95 GLN A C 1
ATOM 789 O O . GLN A 1 95 ? 16.367 -1.377 -2.682 1.00 46.19 95 GLN A O 1
ATOM 794 N N . LEU A 1 96 ? 18.262 -0.835 -1.613 1.00 43.94 96 LEU A N 1
ATOM 795 C CA . LEU A 1 96 ? 18.907 -2.145 -1.674 1.00 43.94 96 LEU A CA 1
ATOM 796 C C . LEU A 1 96 ? 18.100 -3.105 -0.833 1.00 43.94 96 LEU A C 1
ATOM 798 O O . LEU A 1 96 ? 17.880 -2.852 0.354 1.00 43.94 96 LEU A O 1
ATOM 802 N N . ASP A 1 97 ? 17.687 -4.185 -1.488 1.00 42.19 97 ASP A N 1
ATOM 803 C CA . ASP A 1 97 ? 17.702 -5.548 -0.975 1.00 42.19 97 ASP A CA 1
ATOM 804 C C . ASP A 1 97 ? 17.615 -5.636 0.547 1.00 42.19 97 ASP A C 1
ATOM 806 O O . ASP A 1 97 ? 18.595 -5.838 1.261 1.00 42.19 97 ASP A O 1
ATOM 810 N N . LEU A 1 98 ? 16.393 -5.500 1.062 1.00 41.28 98 LEU A N 1
ATOM 811 C CA . LEU A 1 98 ? 16.088 -5.888 2.438 1.00 41.28 98 LEU A CA 1
ATOM 812 C C . LEU A 1 98 ? 15.764 -7.380 2.573 1.00 41.28 98 LEU A C 1
ATOM 814 O O . LEU A 1 98 ? 15.291 -7.788 3.630 1.00 41.28 98 LEU A O 1
ATOM 818 N N . PHE A 1 99 ? 16.066 -8.178 1.546 1.00 33.66 99 PHE A N 1
ATOM 819 C CA . PHE A 1 99 ? 16.069 -9.637 1.602 1.00 33.66 99 PHE A CA 1
ATOM 820 C C . PHE A 1 99 ? 17.189 -10.199 0.708 1.00 33.66 99 PHE A C 1
ATOM 822 O O . PHE A 1 99 ? 16.945 -10.683 -0.392 1.00 33.66 99 PHE A O 1
ATOM 829 N N . THR A 1 100 ? 18.429 -10.103 1.187 1.00 37.22 100 THR A N 1
ATOM 830 C CA . THR A 1 100 ? 19.286 -11.293 1.301 1.00 37.22 100 THR A CA 1
ATOM 831 C C . THR A 1 100 ? 19.462 -11.568 2.786 1.00 37.22 100 THR A C 1
ATOM 833 O O . THR A 1 100 ? 19.596 -10.575 3.542 1.00 37.22 100 THR A O 1
#

Solvent-accessible surface area (backbone atoms only — not comparable to full-atom values): 5982 Å² total; per-residue (Å²): 129,89,82,65,70,86,80,46,52,95,60,43,72,57,38,46,46,40,33,31,48,65,71,38,64,36,23,16,77,84,79,60,46,43,54,82,33,64,28,90,91,73,64,45,76,26,53,71,41,70,39,74,73,51,78,53,95,74,56,70,56,57,82,35,40,41,20,25,29,57,69,60,43,50,58,68,47,42,62,62,53,50,50,36,70,75,65,37,74,86,55,63,88,48,70,65,73,91,78,123

pLDDT: mean 80.56, std 16.92, range [33.66, 96.75]

Nearest PDB structures (foldseek):
  6ghc-assembly1_A  TM=6.008E-01  e=1.258E-01  Escherichia coli K-12
  8fm1-assembly3_F  TM=7.093E-01  e=3.223E-01  Pseudomonas syringae
  6gsm-assembly1_V  TM=2.783E-01  e=3.165E+00  Kluyveromyces lactis NRRL Y-1140
  7r81-assembly1_W2  TM=2.973E-01  e=7.087E+00  Neurospora crassa

Secondary structure (DSSP, 8-state):
----GGGS-TTHHHHHHIIIIIISTTB-TTT-PBTTSB-TTT-SB--EEEEESS--TT--SGGGEEEEEHHHHHHHHHHHHHHHHHHGGGGSS----S--

Mean predicted aligned error: 7.11 Å